Protein AF-Q3LC07-F1 (afdb_monomer_lite)

Structure (mmCIF, N/CA/C/O backbone):
data_AF-Q3LC07-F1
#
_entry.id   AF-Q3LC07-F1
#
loop_
_atom_site.group_PDB
_atom_site.id
_atom_site.type_symbol
_atom_site.label_atom_id
_atom_site.label_alt_id
_atom_site.label_comp_id
_atom_site.label_asym_id
_atom_site.label_entity_id
_atom_site.label_seq_id
_atom_site.pdbx_PDB_ins_code
_atom_site.Cartn_x
_atom_site.Cartn_y
_atom_site.Cartn_z
_atom_site.occupancy
_atom_site.B_iso_or_equiv
_atom_site.auth_seq_id
_atom_site.auth_comp_id
_atom_site.auth_asym_id
_atom_site.auth_atom_id
_atom_site.pdbx_PDB_model_num
ATOM 1 N N . MET A 1 1 ? -11.876 -1.918 14.187 1.00 92.62 1 MET A N 1
ATOM 2 C CA . MET A 1 1 ? -11.135 -1.364 15.359 1.00 92.62 1 MET A CA 1
ATOM 3 C C . MET A 1 1 ? -9.725 -0.839 15.023 1.00 92.62 1 MET A C 1
ATOM 5 O O . MET A 1 1 ? -8.935 -1.548 14.412 1.00 92.62 1 MET A O 1
ATOM 9 N N . GLN A 1 2 ? -9.375 0.381 15.459 1.00 94.44 2 GLN A N 1
ATOM 10 C CA . GLN A 1 2 ? -8.019 0.958 15.338 1.00 94.44 2 GLN A CA 1
ATOM 11 C C . GLN A 1 2 ? -7.043 0.365 16.369 1.00 94.44 2 GLN A C 1
ATOM 13 O O . GLN A 1 2 ? -7.413 0.184 17.529 1.00 94.44 2 GLN A O 1
ATOM 18 N N . ILE A 1 3 ? -5.783 0.133 15.986 1.00 95.19 3 ILE A N 1
ATOM 19 C CA . ILE A 1 3 ? -4.718 -0.323 16.895 1.00 95.19 3 ILE A CA 1
ATOM 20 C C . ILE A 1 3 ? -3.518 0.634 16.913 1.00 95.19 3 ILE A C 1
ATOM 22 O O . ILE A 1 3 ? -3.215 1.301 15.924 1.00 95.19 3 ILE A O 1
ATOM 26 N N . LYS A 1 4 ? -2.805 0.684 18.045 1.00 95.38 4 LYS A N 1
ATOM 27 C CA . LYS A 1 4 ? -1.568 1.466 18.200 1.00 95.38 4 LYS A CA 1
ATOM 28 C C . LYS A 1 4 ? -0.357 0.604 17.853 1.00 95.38 4 LYS A C 1
ATOM 30 O O . LYS A 1 4 ? 0.099 -0.186 18.675 1.00 95.38 4 LYS A O 1
ATOM 35 N N . LEU A 1 5 ? 0.152 0.754 16.636 1.00 95.88 5 LEU A N 1
ATOM 36 C CA . LEU A 1 5 ? 1.348 0.070 16.156 1.00 95.88 5 LEU A CA 1
ATOM 37 C C . LEU A 1 5 ? 2.006 0.921 15.065 1.00 95.88 5 LEU A C 1
ATOM 39 O O . LEU A 1 5 ? 1.323 1.426 14.183 1.00 95.88 5 LEU A O 1
ATOM 43 N N . SER A 1 6 ? 3.324 1.096 15.119 1.00 95.69 6 SER A N 1
ATOM 44 C CA . SER A 1 6 ? 4.045 1.858 14.094 1.00 95.69 6 SER A CA 1
ATOM 45 C C . SER A 1 6 ? 4.300 0.985 12.871 1.00 95.69 6 SER A C 1
ATOM 47 O O . SER A 1 6 ? 4.877 -0.103 12.996 1.00 95.69 6 SER A O 1
ATOM 49 N N . GLN A 1 7 ? 3.889 1.455 11.692 1.00 95.38 7 GLN A N 1
ATOM 50 C CA . GLN A 1 7 ? 4.126 0.743 10.438 1.00 95.38 7 GLN A CA 1
ATOM 51 C C . GLN A 1 7 ? 5.625 0.553 10.171 1.00 95.38 7 GLN A C 1
ATOM 53 O O . GLN A 1 7 ? 6.465 1.291 10.685 1.00 95.38 7 GLN A O 1
ATOM 58 N N . ARG A 1 8 ? 5.966 -0.456 9.358 1.00 91.81 8 ARG A N 1
ATOM 59 C CA . ARG A 1 8 ? 7.347 -0.781 8.933 1.00 91.81 8 ARG A CA 1
ATOM 60 C C . ARG A 1 8 ? 8.292 -1.218 10.061 1.00 91.81 8 ARG A C 1
ATOM 62 O O . ARG A 1 8 ? 9.489 -1.378 9.851 1.00 91.81 8 ARG A O 1
ATOM 69 N N . THR A 1 9 ? 7.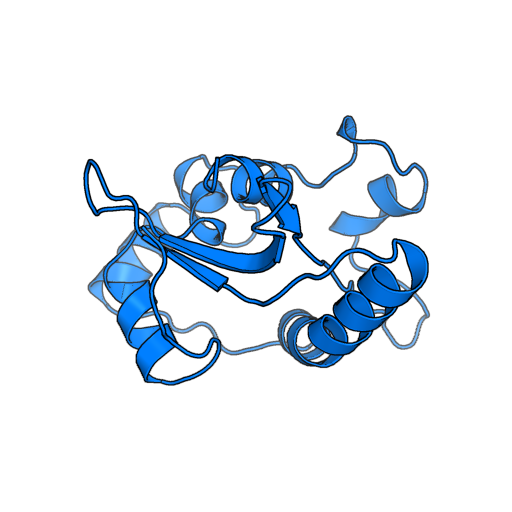764 -1.465 11.257 1.00 95.06 9 THR A N 1
ATOM 70 C CA . THR A 1 9 ? 8.510 -2.078 12.362 1.00 95.06 9 THR A CA 1
ATOM 71 C C . THR A 1 9 ? 8.445 -3.605 12.303 1.00 95.06 9 THR A C 1
ATOM 73 O O . THR A 1 9 ? 7.543 -4.189 11.698 1.00 95.06 9 THR A O 1
ATOM 76 N N . LYS A 1 10 ? 9.361 -4.292 13.000 1.00 94.94 10 LYS A N 1
ATOM 77 C CA . LYS A 1 10 ? 9.321 -5.761 13.142 1.00 94.94 10 LYS A CA 1
ATOM 78 C C . LYS A 1 10 ? 7.980 -6.251 13.706 1.00 94.94 10 LYS A C 1
ATOM 80 O O . LYS A 1 10 ? 7.441 -7.242 13.218 1.00 94.94 10 LYS A O 1
ATOM 85 N N . LEU A 1 11 ? 7.428 -5.537 14.691 1.00 97.00 11 LEU A N 1
ATOM 86 C CA . LEU A 1 11 ? 6.125 -5.845 15.288 1.00 97.00 11 LEU A CA 1
ATOM 87 C C . LEU A 1 11 ? 4.986 -5.685 14.275 1.00 97.00 11 LEU A C 1
ATOM 89 O O . LEU A 1 11 ? 4.098 -6.530 14.222 1.00 97.00 11 LEU A O 1
ATOM 93 N N . TRP A 1 12 ? 5.040 -4.664 13.417 1.00 96.81 12 TRP A N 1
ATOM 94 C CA . TRP A 1 12 ? 4.090 -4.503 12.314 1.00 96.81 12 TRP A CA 1
ATOM 95 C C . TRP A 1 12 ? 4.153 -5.650 11.308 1.00 96.81 12 TRP A C 1
ATOM 97 O O . TRP A 1 12 ? 3.118 -6.210 10.950 1.00 96.81 12 TRP A O 1
ATOM 107 N N . HIS A 1 13 ? 5.349 -6.084 10.912 1.00 94.00 13 HIS A N 1
ATOM 108 C CA . HIS A 1 13 ? 5.483 -7.255 10.044 1.00 94.00 13 HIS A CA 1
ATOM 109 C C . HIS A 1 13 ? 4.935 -8.532 10.698 1.00 94.00 13 HIS A C 1
ATOM 111 O O . HIS A 1 13 ? 4.273 -9.322 10.030 1.00 94.00 13 HIS A O 1
ATOM 117 N N . GLN A 1 14 ? 5.162 -8.734 12.000 1.00 94.81 14 GLN A N 1
ATOM 118 C CA . GLN A 1 14 ? 4.594 -9.864 12.745 1.00 94.81 14 GLN A CA 1
ATOM 119 C C . GLN A 1 14 ? 3.069 -9.781 12.869 1.00 94.81 14 GLN A C 1
ATOM 121 O O . GLN A 1 14 ? 2.400 -10.805 12.746 1.00 94.81 14 GLN A O 1
ATOM 126 N N . HIS A 1 15 ? 2.517 -8.583 13.074 1.00 95.62 15 HIS A N 1
ATOM 127 C CA . HIS A 1 15 ? 1.076 -8.332 13.058 1.00 95.62 15 HIS A CA 1
ATOM 128 C C . HIS A 1 15 ? 0.474 -8.764 11.722 1.00 95.62 15 HIS A C 1
ATOM 130 O O . HIS A 1 15 ? -0.409 -9.614 11.698 1.00 95.62 15 HIS A O 1
ATOM 136 N N . ARG A 1 16 ? 1.028 -8.288 10.602 1.00 95.62 16 ARG A N 1
ATOM 137 C CA . ARG A 1 16 ? 0.540 -8.604 9.249 1.00 95.62 16 ARG A CA 1
ATOM 138 C C . ARG A 1 16 ? 0.519 -10.096 8.914 1.00 95.62 16 ARG A C 1
ATOM 140 O O . ARG A 1 16 ? -0.282 -10.510 8.079 1.00 95.62 16 ARG A O 1
ATOM 147 N N . LYS A 1 17 ? 1.375 -10.916 9.534 1.00 94.38 17 LYS A N 1
ATOM 148 C CA . LYS A 1 17 ? 1.367 -12.377 9.332 1.00 94.38 17 LYS A CA 1
ATOM 149 C C . LYS A 1 17 ? 0.089 -13.042 9.852 1.00 94.38 17 LYS A C 1
ATOM 151 O O . LYS A 1 17 ? -0.279 -14.088 9.339 1.00 94.38 17 LYS A O 1
ATOM 156 N N . LYS A 1 18 ? -0.583 -12.435 10.834 1.00 93.81 18 LYS A N 1
ATOM 157 C CA . LYS A 1 18 ? -1.767 -12.999 11.503 1.00 93.81 18 LYS A CA 1
ATOM 158 C C . LYS A 1 18 ? -3.092 -12.700 10.795 1.00 93.81 18 LYS A C 1
ATOM 160 O O . LYS A 1 18 ? -4.093 -13.304 11.147 1.00 93.81 18 LYS A O 1
ATOM 165 N N . TYR A 1 19 ? -3.099 -11.773 9.836 1.00 95.62 19 TYR A N 1
ATOM 166 C CA . TYR A 1 19 ? -4.317 -11.267 9.194 1.00 95.62 19 TYR A CA 1
ATOM 167 C C . TYR A 1 19 ? -4.224 -11.349 7.675 1.00 95.62 19 TYR A C 1
ATOM 169 O O . TYR A 1 19 ? -3.125 -11.347 7.116 1.00 95.62 19 TYR A O 1
ATOM 177 N N . ILE A 1 20 ? -5.374 -11.338 7.009 1.00 95.75 20 ILE A N 1
ATOM 178 C CA . ILE A 1 20 ? -5.498 -10.992 5.594 1.00 95.75 20 ILE A CA 1
ATOM 179 C C . ILE A 1 20 ? -5.420 -9.469 5.495 1.00 95.75 20 ILE A C 1
ATOM 181 O O . ILE A 1 20 ? -6.265 -8.754 6.032 1.00 95.75 20 ILE A O 1
ATOM 185 N N . ASN A 1 21 ? -4.374 -8.951 4.858 1.00 96.75 21 ASN A N 1
ATOM 186 C CA . ASN A 1 21 ? -4.165 -7.512 4.766 1.00 96.75 21 ASN A CA 1
ATOM 187 C C . ASN A 1 21 ? -4.844 -6.939 3.518 1.00 96.75 21 ASN A C 1
ATOM 189 O O . ASN A 1 21 ? -4.884 -7.604 2.487 1.00 96.75 21 ASN A O 1
ATOM 193 N N . ALA A 1 22 ? -5.274 -5.676 3.565 1.00 96.88 22 ALA A N 1
ATOM 194 C CA . ALA A 1 22 ? -5.904 -4.988 2.429 1.00 96.88 22 ALA A CA 1
ATOM 195 C C . ALA A 1 22 ? -5.114 -5.125 1.110 1.00 96.88 22 ALA A C 1
ATOM 197 O O . ALA A 1 22 ? -5.672 -5.405 0.053 1.00 96.88 22 ALA A O 1
ATOM 198 N N . SER A 1 23 ? -3.784 -5.016 1.176 1.00 94.94 23 SER A N 1
ATOM 199 C CA . SER A 1 23 ? -2.891 -5.161 0.017 1.00 94.94 23 SER A CA 1
ATOM 200 C C . SER A 1 23 ? -2.814 -6.588 -0.552 1.00 94.94 23 SER A C 1
ATOM 202 O O . SER A 1 23 ? -2.144 -6.806 -1.552 1.00 94.94 23 SER A O 1
ATOM 204 N N . GLU A 1 24 ? -3.411 -7.577 0.111 1.00 96.75 24 GLU A N 1
ATOM 205 C CA . GLU A 1 24 ? -3.397 -8.998 -0.268 1.00 96.75 24 GLU A CA 1
ATOM 206 C C . GLU A 1 24 ? -4.716 -9.427 -0.927 1.00 96.75 24 GLU A C 1
ATOM 208 O O . GLU A 1 24 ? -4.775 -10.496 -1.530 1.00 96.75 24 GLU A O 1
ATOM 213 N N . ILE A 1 25 ? -5.750 -8.576 -0.880 1.00 96.69 25 ILE A N 1
ATOM 214 C CA . ILE A 1 25 ? -7.057 -8.839 -1.502 1.00 96.69 25 ILE A CA 1
ATOM 215 C C . ILE A 1 25 ? -6.928 -9.031 -3.011 1.00 96.69 25 ILE A C 1
ATOM 217 O O . ILE A 1 25 ? -7.596 -9.889 -3.584 1.00 96.69 25 ILE A O 1
ATOM 221 N N . ALA A 1 26 ? -6.029 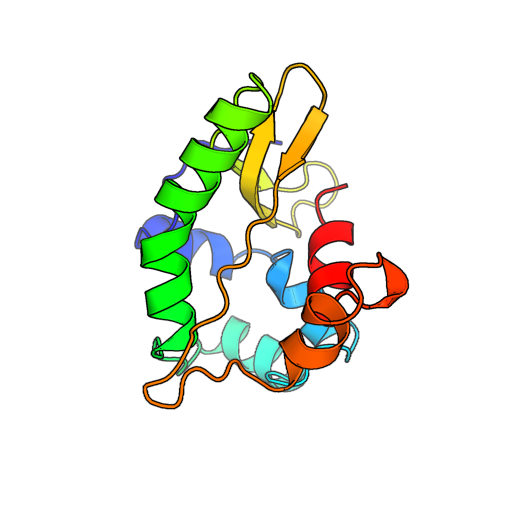-8.292 -3.661 1.00 97.00 26 ALA A N 1
ATOM 222 C CA . ALA A 1 26 ? -5.758 -8.485 -5.078 1.00 97.00 26 ALA A CA 1
ATOM 223 C C . ALA A 1 26 ? -5.223 -9.895 -5.385 1.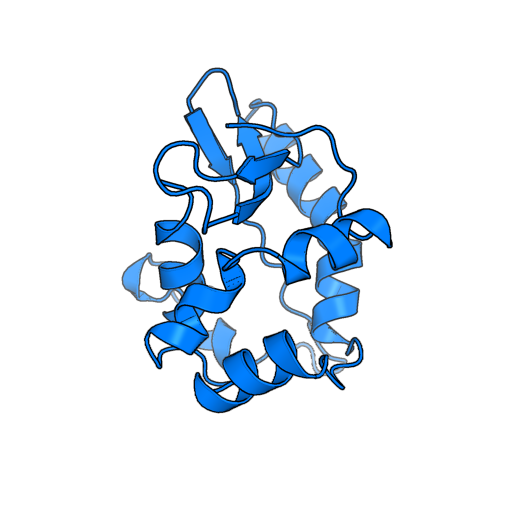00 97.00 26 ALA A C 1
ATOM 225 O O . ALA A 1 26 ? -5.632 -10.484 -6.381 1.00 97.00 26 ALA A O 1
ATOM 226 N N . SER A 1 27 ? -4.362 -10.464 -4.529 1.00 97.50 27 SER A N 1
ATOM 227 C CA . SER A 1 27 ? -3.858 -11.830 -4.721 1.00 97.50 27 SER A CA 1
ATOM 228 C C . SER A 1 27 ? -4.980 -12.858 -4.503 1.00 97.50 27 SER A C 1
ATOM 230 O O . SER A 1 27 ? -5.093 -13.804 -5.273 1.00 97.50 27 SER A O 1
ATOM 232 N N . ILE A 1 28 ? -5.857 -12.643 -3.510 1.00 96.50 28 ILE A N 1
ATOM 233 C CA . ILE A 1 28 ? -7.023 -13.510 -3.224 1.00 96.50 28 ILE A CA 1
ATOM 234 C C . ILE A 1 28 ? -8.043 -13.496 -4.371 1.00 96.50 28 ILE A C 1
ATOM 236 O O . ILE A 1 28 ? -8.645 -14.516 -4.684 1.00 96.50 28 ILE A O 1
ATOM 240 N N . THR A 1 29 ? -8.237 -12.342 -5.007 1.00 95.94 29 THR A N 1
ATOM 241 C CA . THR A 1 29 ? -9.212 -12.156 -6.097 1.00 95.94 29 THR A CA 1
ATOM 242 C C . THR A 1 29 ? -8.629 -12.412 -7.489 1.00 95.94 29 THR A C 1
ATOM 244 O O . THR A 1 29 ? -9.326 -12.225 -8.484 1.00 95.94 29 THR A O 1
ATOM 247 N N . GLY A 1 30 ? -7.358 -12.819 -7.586 1.00 96.75 30 GLY A N 1
ATOM 248 C CA . GLY A 1 30 ? -6.679 -13.065 -8.863 1.00 96.75 30 GLY A CA 1
ATOM 249 C C . GLY A 1 30 ? -6.392 -11.803 -9.692 1.00 96.75 30 GLY A C 1
ATOM 250 O O . GLY A 1 30 ? -6.116 -11.901 -10.884 1.00 96.75 30 GLY A O 1
ATOM 251 N N . LEU A 1 31 ? -6.470 -10.614 -9.088 1.00 96.31 31 LEU A N 1
ATOM 252 C CA . LEU A 1 31 ? -6.210 -9.324 -9.740 1.00 96.31 31 LEU A CA 1
ATOM 253 C C . LEU A 1 31 ? -4.744 -8.876 -9.642 1.00 96.31 31 LEU A C 1
ATOM 255 O O . LEU A 1 31 ? -4.350 -7.939 -10.337 1.00 96.31 31 LEU A O 1
ATOM 259 N N . ASP A 1 32 ? -3.960 -9.488 -8.755 1.00 96.25 32 ASP A N 1
ATOM 260 C CA . ASP A 1 32 ? -2.554 -9.157 -8.521 1.00 96.25 32 ASP A CA 1
ATOM 261 C C . ASP A 1 32 ? -1.650 -9.746 -9.622 1.00 96.25 32 ASP A C 1
ATOM 263 O O . ASP A 1 32 ? -1.543 -10.968 -9.732 1.00 96.25 32 ASP A O 1
ATOM 267 N N . PRO A 1 33 ? -0.963 -8.909 -10.425 1.00 94.19 33 PRO A N 1
ATOM 268 C CA . PRO A 1 33 ? -0.080 -9.394 -11.483 1.00 94.19 33 PRO A CA 1
ATOM 269 C C . PRO A 1 33 ? 1.287 -9.869 -10.962 1.00 94.19 33 PRO A C 1
ATOM 271 O O . PRO A 1 33 ? 2.088 -10.374 -11.747 1.00 94.19 33 PRO A O 1
ATOM 274 N N . PHE A 1 34 ? 1.591 -9.673 -9.676 1.00 92.44 34 PHE A N 1
ATOM 275 C CA . PHE A 1 34 ? 2.904 -9.950 -9.087 1.00 92.44 34 PHE A CA 1
ATOM 276 C C . PHE A 1 34 ? 2.906 -11.169 -8.166 1.00 92.44 34 PHE A C 1
ATOM 278 O O . PHE A 1 34 ? 3.957 -11.784 -7.977 1.00 92.44 34 PHE A O 1
ATOM 285 N N . ARG A 1 35 ? 1.761 -11.515 -7.568 1.00 94.94 35 ARG A N 1
ATOM 286 C CA . ARG A 1 35 ? 1.656 -12.630 -6.623 1.00 94.94 35 ARG A CA 1
ATOM 287 C C . ARG A 1 35 ? 0.307 -13.335 -6.726 1.00 94.94 35 ARG A C 1
ATOM 289 O O . ARG A 1 35 ? -0.736 -12.719 -6.523 1.00 94.94 35 ARG A O 1
ATOM 296 N N . SER A 1 36 ? 0.342 -14.645 -6.965 1.00 97.00 36 SER A N 1
ATOM 297 C CA . SER A 1 36 ? -0.862 -15.481 -6.996 1.00 97.00 36 SER A CA 1
ATOM 298 C C . SER A 1 36 ? -1.424 -15.754 -5.594 1.00 97.00 36 SER A C 1
ATOM 300 O O . SER A 1 36 ? -0.761 -15.520 -4.576 1.00 97.00 36 SER A O 1
ATOM 302 N N . MET A 1 37 ? -2.647 -16.288 -5.533 1.00 97.38 37 MET A N 1
ATOM 303 C CA . MET A 1 37 ? -3.261 -16.725 -4.278 1.00 97.38 37 MET A CA 1
ATOM 304 C C . MET A 1 37 ? -2.456 -17.855 -3.622 1.00 97.38 37 MET A C 1
ATOM 306 O O . MET A 1 37 ? -2.243 -17.835 -2.411 1.00 97.38 37 MET A O 1
ATOM 310 N N . GLU A 1 38 ? -1.957 -18.809 -4.407 1.00 97.50 38 GLU A N 1
ATOM 311 C CA . GLU A 1 38 ? -1.156 -19.939 -3.925 1.00 97.50 38 GLU A CA 1
ATOM 312 C C . GLU A 1 38 ? 0.151 -19.445 -3.301 1.00 97.50 38 GLU A C 1
ATOM 314 O O . GLU A 1 38 ? 0.516 -19.880 -2.207 1.00 97.50 38 GLU A O 1
ATOM 319 N N . GLN A 1 39 ? 0.817 -18.476 -3.942 1.00 96.88 39 GLN A N 1
ATOM 320 C CA . GLN A 1 39 ? 2.019 -17.858 -3.387 1.00 96.88 39 GLN A CA 1
ATOM 321 C C . GLN A 1 39 ? 1.709 -17.071 -2.108 1.00 96.88 39 GLN A C 1
ATOM 323 O O . GLN A 1 39 ? 2.485 -17.128 -1.158 1.00 96.88 39 GLN A O 1
ATOM 328 N N . LEU A 1 40 ? 0.572 -16.367 -2.035 1.00 96.62 40 LEU A N 1
ATOM 329 C CA . LEU A 1 40 ? 0.137 -15.716 -0.795 1.00 96.62 40 LEU A CA 1
ATOM 330 C C . LEU A 1 40 ? -0.070 -16.739 0.337 1.00 96.62 40 LEU A C 1
ATOM 332 O O . LEU A 1 40 ? 0.396 -16.505 1.451 1.00 96.62 40 LEU A O 1
ATOM 336 N N . VAL A 1 41 ? -0.745 -17.861 0.074 1.00 96.38 41 VAL A N 1
ATOM 337 C CA . VAL A 1 41 ? -0.957 -18.926 1.071 1.00 96.38 41 VAL A CA 1
ATOM 338 C C . VAL A 1 41 ? 0.381 -19.507 1.527 1.00 96.38 41 VAL A C 1
ATOM 340 O O . VAL A 1 41 ? 0.619 -19.623 2.731 1.00 96.38 41 VAL A O 1
ATOM 343 N N . HIS A 1 42 ? 1.280 -19.799 0.587 1.00 96.38 42 HIS A N 1
ATOM 344 C CA . HIS A 1 42 ? 2.633 -20.251 0.895 1.00 96.38 42 HIS A CA 1
ATOM 345 C C . HIS A 1 42 ? 3.369 -19.245 1.798 1.00 96.38 42 HIS A C 1
ATOM 347 O O . HIS A 1 42 ? 3.873 -19.616 2.858 1.00 96.38 42 HIS A O 1
ATOM 353 N N . ASP A 1 43 ? 3.367 -17.959 1.438 1.00 95.25 43 ASP A N 1
ATOM 354 C CA . ASP A 1 43 ? 4.015 -16.889 2.205 1.00 95.25 43 ASP A CA 1
ATOM 355 C C . ASP A 1 43 ? 3.457 -16.756 3.633 1.00 95.25 43 ASP A C 1
ATOM 357 O O . ASP A 1 43 ? 4.197 -16.412 4.562 1.00 95.25 43 ASP A O 1
ATOM 361 N N . LYS A 1 44 ? 2.158 -17.015 3.831 1.00 94.31 44 LYS A N 1
ATOM 362 C CA . LYS A 1 44 ? 1.513 -16.981 5.155 1.00 94.31 44 LYS A CA 1
ATOM 363 C C . LYS A 1 44 ? 1.932 -18.152 6.036 1.00 94.31 44 LYS A C 1
ATOM 365 O O . LYS A 1 44 ? 2.134 -17.949 7.232 1.00 94.31 44 LYS A O 1
ATOM 370 N N . LEU A 1 45 ? 2.063 -19.343 5.458 1.00 94.19 45 LEU A N 1
ATOM 371 C CA . LEU A 1 45 ? 2.392 -20.568 6.188 1.00 94.19 45 LEU A CA 1
ATOM 372 C C . LEU A 1 45 ? 3.890 -20.693 6.474 1.00 94.19 45 LEU A C 1
ATOM 374 O O . LEU A 1 45 ? 4.281 -21.053 7.583 1.00 94.19 45 LEU A O 1
ATOM 378 N N . PHE A 1 46 ? 4.726 -20.367 5.491 1.00 95.00 46 PHE A N 1
ATOM 379 C CA . PHE A 1 46 ? 6.162 -20.662 5.523 1.00 95.00 46 PHE A CA 1
ATOM 380 C C . PHE A 1 46 ? 7.040 -19.409 5.568 1.00 95.00 46 PHE A C 1
ATOM 382 O O . PHE A 1 46 ? 8.244 -19.493 5.802 1.00 95.00 46 PHE A O 1
ATOM 389 N N . GLY A 1 47 ? 6.436 -18.231 5.418 1.00 91.56 47 GLY A N 1
ATOM 390 C CA . GLY A 1 47 ? 7.151 -16.973 5.277 1.00 91.56 47 GLY A CA 1
ATOM 391 C C . GLY A 1 47 ? 7.426 -16.631 3.815 1.00 91.56 47 GLY A C 1
ATOM 392 O O . GLY A 1 47 ? 7.516 -17.493 2.948 1.00 91.56 47 GLY A O 1
ATOM 393 N N . THR A 1 48 ? 7.551 -15.332 3.554 1.00 89.62 48 THR A N 1
ATOM 394 C CA . THR A 1 48 ? 7.863 -14.804 2.225 1.00 89.62 48 THR A CA 1
ATOM 395 C C . THR A 1 48 ? 9.372 -14.717 2.015 1.00 89.62 48 THR A C 1
ATOM 397 O O . THR A 1 48 ? 10.115 -14.378 2.940 1.00 89.62 48 THR A O 1
ATOM 400 N N . THR A 1 49 ? 9.816 -14.972 0.787 1.00 86.62 49 THR A N 1
ATOM 401 C CA . THR A 1 49 ? 11.187 -14.700 0.327 1.00 86.62 49 THR A CA 1
ATOM 402 C C . THR A 1 49 ? 11.330 -13.299 -0.270 1.00 86.62 49 THR A C 1
ATOM 404 O O . THR A 1 49 ? 12.424 -12.921 -0.688 1.00 86.62 49 THR A O 1
ATOM 407 N N . PHE A 1 50 ? 10.242 -12.516 -0.310 1.00 86.31 50 PHE A N 1
ATOM 408 C CA . PHE A 1 50 ? 10.247 -11.174 -0.875 1.00 86.31 50 PHE A CA 1
ATOM 409 C C . PHE A 1 50 ? 11.274 -10.273 -0.182 1.00 86.31 50 PHE A C 1
ATOM 411 O O . PHE A 1 50 ? 11.239 -10.059 1.033 1.00 86.31 50 PHE A O 1
ATOM 418 N N . THR A 1 51 ? 12.141 -9.676 -0.994 1.00 86.00 51 THR A N 1
ATOM 419 C CA . THR A 1 51 ? 13.062 -8.615 -0.601 1.00 86.00 51 THR A CA 1
ATOM 420 C C . THR A 1 51 ? 12.631 -7.303 -1.246 1.00 86.00 51 THR A C 1
ATOM 422 O O . THR A 1 51 ? 12.100 -7.268 -2.357 1.00 86.00 51 THR A O 1
ATOM 425 N N . ALA A 1 52 ? 12.825 -6.199 -0.524 1.00 88.69 52 ALA A N 1
ATOM 426 C CA . ALA A 1 52 ? 12.459 -4.884 -1.028 1.00 88.69 52 ALA A CA 1
ATOM 427 C C . ALA A 1 52 ? 13.235 -4.562 -2.317 1.00 88.69 52 ALA A C 1
ATOM 429 O O . ALA A 1 52 ? 14.438 -4.795 -2.410 1.00 88.69 52 ALA A O 1
ATOM 430 N N . ASN A 1 53 ? 12.540 -3.988 -3.296 1.00 92.00 53 ASN A N 1
ATOM 431 C CA . ASN A 1 53 ? 13.111 -3.523 -4.559 1.00 92.00 53 ASN A CA 1
ATOM 432 C C . ASN A 1 53 ? 13.028 -1.991 -4.672 1.00 92.00 53 ASN A C 1
ATOM 434 O O . ASN A 1 53 ? 12.393 -1.330 -3.845 1.00 92.00 53 ASN A O 1
ATOM 438 N N . GLN A 1 54 ? 13.619 -1.430 -5.730 1.00 94.50 54 GLN A N 1
ATOM 439 C CA . GLN A 1 54 ? 13.634 0.017 -5.982 1.00 94.50 54 GLN A CA 1
ATOM 440 C C . GLN A 1 54 ? 12.244 0.674 -5.930 1.00 94.50 54 GLN A C 1
ATOM 442 O O . GLN A 1 54 ? 12.108 1.749 -5.352 1.00 94.50 54 GLN A O 1
ATOM 447 N N . TYR A 1 55 ? 11.197 0.012 -6.439 1.00 94.00 55 TYR A N 1
ATOM 448 C CA . TYR A 1 55 ? 9.828 0.537 -6.444 1.00 94.00 55 TYR A CA 1
ATOM 449 C C . TYR A 1 55 ? 9.262 0.639 -5.024 1.00 94.00 55 TYR A C 1
ATOM 451 O O . TYR A 1 55 ? 8.748 1.683 -4.624 1.00 94.00 55 TYR A O 1
ATOM 459 N N . THR A 1 56 ? 9.397 -0.432 -4.236 1.00 93.25 56 THR A N 1
ATOM 460 C CA . THR A 1 56 ? 8.905 -0.466 -2.849 1.00 93.25 56 THR A CA 1
ATOM 461 C C . THR A 1 56 ? 9.689 0.461 -1.924 1.00 93.25 56 THR A C 1
ATOM 463 O O . THR A 1 56 ? 9.083 1.163 -1.117 1.00 93.25 56 THR A O 1
ATOM 466 N N . LEU A 1 57 ? 11.016 0.528 -2.074 1.00 95.69 57 LEU A N 1
ATOM 467 C CA . LEU A 1 57 ? 11.877 1.420 -1.294 1.00 95.69 57 LEU A CA 1
ATOM 468 C C . LEU A 1 57 ? 11.598 2.890 -1.623 1.00 95.69 57 LEU A C 1
ATOM 470 O O . LEU A 1 57 ? 11.502 3.719 -0.716 1.00 95.69 57 LEU A O 1
ATOM 474 N N . HIS A 1 58 ? 11.416 3.215 -2.907 1.00 96.75 58 HIS A N 1
ATOM 475 C CA . HIS A 1 58 ? 11.033 4.557 -3.333 1.00 96.75 58 HIS A CA 1
ATOM 476 C C . HIS A 1 58 ? 9.676 4.959 -2.745 1.00 96.75 58 HIS A C 1
ATOM 478 O O . HIS A 1 58 ? 9.574 6.017 -2.125 1.00 96.75 58 HIS A O 1
ATOM 484 N N . GLY A 1 59 ? 8.663 4.093 -2.857 1.00 96.44 59 GLY A N 1
ATOM 485 C CA . GLY A 1 59 ? 7.348 4.324 -2.258 1.00 96.44 59 GLY A CA 1
ATOM 486 C C . GLY A 1 59 ? 7.441 4.615 -0.761 1.00 96.44 59 GLY A C 1
ATOM 487 O O . GLY A 1 59 ? 6.961 5.650 -0.300 1.00 96.44 59 GLY A O 1
ATOM 488 N N . GLN A 1 60 ? 8.164 3.770 -0.020 1.00 95.19 60 GLN A N 1
ATOM 489 C CA . GLN A 1 60 ? 8.364 3.948 1.417 1.00 95.19 60 GLN A CA 1
ATOM 490 C C . GLN A 1 60 ? 9.006 5.297 1.760 1.00 95.19 60 GLN A C 1
ATOM 492 O O . GLN A 1 60 ? 8.561 5.976 2.691 1.00 95.19 60 GLN A O 1
ATOM 497 N N . LYS A 1 61 ? 10.040 5.698 1.016 1.00 96.81 61 LYS A N 1
ATOM 498 C CA . LYS A 1 61 ? 10.741 6.970 1.224 1.00 96.81 61 LYS A CA 1
ATOM 499 C C . LYS A 1 61 ? 9.847 8.180 0.934 1.00 96.81 61 LYS A C 1
ATOM 501 O O . LYS A 1 61 ? 9.915 9.168 1.661 1.00 96.81 61 LYS A O 1
ATOM 506 N N . MET A 1 62 ? 9.032 8.114 -0.117 1.00 98.12 62 MET A N 1
ATOM 507 C CA . MET A 1 62 ? 8.285 9.270 -0.624 1.00 98.12 62 MET A CA 1
ATOM 508 C C . MET A 1 62 ? 6.905 9.452 0.017 1.00 98.12 62 MET A C 1
ATOM 510 O O . MET A 1 62 ? 6.404 10.573 0.059 1.00 98.12 62 MET A O 1
ATOM 514 N N . GLU A 1 63 ? 6.292 8.388 0.537 1.00 98.00 63 GLU A N 1
ATOM 515 C CA . GLU A 1 63 ? 4.942 8.418 1.120 1.00 98.00 63 GLU A CA 1
ATOM 516 C C . GLU A 1 63 ? 4.757 9.499 2.211 1.00 98.00 63 GLU A C 1
ATOM 518 O O . GLU A 1 63 ? 3.790 10.256 2.105 1.00 98.00 63 GLU A O 1
ATOM 523 N N . PRO A 1 64 ? 5.669 9.699 3.194 1.00 97.12 64 PRO A N 1
ATOM 524 C CA . PRO A 1 64 ? 5.507 10.772 4.181 1.00 97.12 64 PRO A CA 1
ATOM 525 C C . PRO A 1 64 ? 5.516 12.179 3.562 1.00 97.12 64 PRO A C 1
ATOM 527 O O . PRO A 1 64 ? 4.778 13.059 4.005 1.00 97.12 64 PRO A O 1
ATOM 530 N N . ILE A 1 65 ? 6.319 12.388 2.513 1.00 98.25 65 ILE A N 1
ATOM 531 C CA . ILE A 1 65 ? 6.418 13.670 1.798 1.00 98.25 65 ILE A CA 1
ATOM 532 C C . ILE A 1 65 ? 5.119 13.930 1.027 1.00 98.25 65 ILE A C 1
ATOM 534 O O . ILE A 1 65 ? 4.539 15.013 1.128 1.00 98.25 65 ILE A O 1
ATOM 538 N N . ALA A 1 66 ? 4.626 12.923 0.302 1.00 98.38 66 ALA A N 1
ATOM 539 C CA . ALA A 1 66 ? 3.368 12.998 -0.434 1.00 98.38 66 ALA A CA 1
ATOM 540 C C . ALA A 1 66 ? 2.168 13.232 0.502 1.00 98.38 66 ALA A C 1
ATOM 542 O O . ALA A 1 66 ? 1.320 14.081 0.214 1.00 98.38 66 ALA A O 1
ATOM 543 N N . ARG A 1 67 ? 2.135 12.565 1.664 1.00 98.25 67 ARG A N 1
ATOM 544 C CA . ARG A 1 67 ? 1.124 12.790 2.709 1.00 98.25 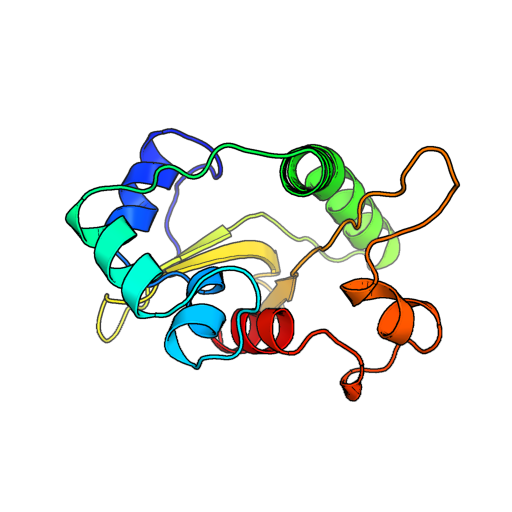67 ARG A CA 1
ATOM 545 C C . ARG A 1 67 ? 1.137 14.238 3.184 1.00 98.25 67 ARG A C 1
ATOM 547 O O . ARG A 1 67 ? 0.091 14.883 3.208 1.00 98.25 67 ARG A O 1
ATOM 554 N N . GLN A 1 68 ? 2.313 14.772 3.518 1.00 98.25 68 GLN A N 1
ATOM 555 C CA . GLN A 1 68 ? 2.438 16.148 3.998 1.00 98.25 68 GLN A CA 1
ATOM 556 C C . GLN A 1 68 ? 2.030 17.173 2.931 1.00 98.25 68 GLN A C 1
ATOM 558 O O . GLN A 1 68 ? 1.380 18.177 3.244 1.00 98.25 68 GLN A O 1
ATOM 563 N N . PHE A 1 69 ? 2.356 16.912 1.664 1.00 98.25 69 PHE A N 1
ATOM 564 C CA . PHE A 1 69 ? 1.899 17.727 0.542 1.00 98.25 69 PHE A CA 1
ATOM 565 C C . PHE A 1 69 ? 0.367 17.718 0.433 1.00 98.25 69 PHE A C 1
ATOM 567 O O . PHE A 1 69 ? -0.251 18.785 0.378 1.00 98.25 69 PHE A O 1
ATOM 574 N N . PHE A 1 70 ? -0.254 16.536 0.479 1.00 98.19 70 PHE A N 1
ATOM 575 C CA . PHE A 1 70 ? -1.709 16.386 0.411 1.00 98.19 70 PHE A CA 1
ATOM 576 C C . PHE A 1 70 ? -2.421 17.087 1.578 1.00 98.19 70 PHE A C 1
ATOM 578 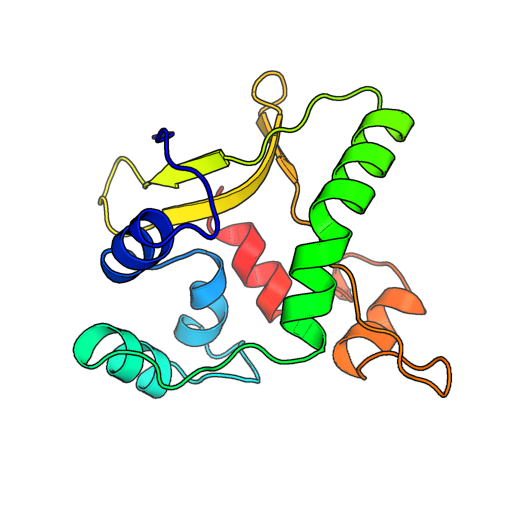O O . PHE A 1 70 ? -3.373 17.836 1.352 1.00 98.19 70 PHE A O 1
ATOM 585 N N . ILE A 1 71 ? -1.914 16.938 2.807 1.00 98.25 71 ILE A N 1
ATOM 586 C CA . ILE A 1 71 ? -2.391 17.656 4.005 1.00 98.25 71 ILE A CA 1
ATOM 587 C C . ILE A 1 71 ? -2.318 19.173 3.791 1.00 98.25 71 ILE A C 1
ATOM 589 O O . ILE A 1 71 ? -3.288 19.896 4.010 1.00 98.25 71 ILE A O 1
ATOM 593 N N . THR A 1 72 ? -1.180 19.672 3.303 1.00 98.12 72 THR A N 1
ATOM 594 C CA . THR A 1 72 ? -0.966 21.110 3.074 1.00 98.12 72 THR A CA 1
ATOM 595 C C . THR A 1 72 ? -1.936 21.682 2.043 1.00 98.12 72 THR A C 1
ATOM 597 O O . THR A 1 72 ? -2.404 22.815 2.210 1.00 98.12 72 THR A O 1
ATOM 600 N N . LYS A 1 73 ? -2.231 20.917 0.987 1.00 98.06 73 LYS A N 1
ATOM 601 C CA . LYS A 1 73 ? -3.137 21.315 -0.097 1.00 98.06 73 LYS A CA 1
ATOM 602 C C . LYS A 1 73 ? -4.605 21.268 0.315 1.00 98.06 73 LYS A C 1
ATOM 604 O O . LYS A 1 73 ? -5.333 22.207 0.021 1.00 98.06 73 LYS A O 1
ATOM 609 N N . THR A 1 74 ? -5.021 20.210 1.002 1.00 97.31 74 THR A N 1
ATOM 610 C CA . THR A 1 74 ? -6.430 19.984 1.370 1.00 97.31 74 THR A CA 1
ATOM 611 C C . THR A 1 74 ? -6.835 20.649 2.681 1.00 97.31 74 THR A C 1
ATOM 613 O O . THR A 1 74 ? -8.024 20.797 2.941 1.00 97.31 74 THR A O 1
ATOM 616 N N . LYS A 1 75 ? -5.862 21.039 3.518 1.00 97.69 75 LYS A N 1
ATOM 617 C CA . LYS A 1 75 ? -6.077 21.514 4.898 1.00 97.69 75 LYS A CA 1
ATOM 618 C C . LYS A 1 75 ? -6.784 20.488 5.796 1.00 97.69 75 LYS A C 1
ATOM 620 O O . LYS A 1 75 ? -7.318 20.846 6.842 1.00 97.69 75 LYS A O 1
ATOM 625 N N . LEU A 1 76 ? -6.755 19.212 5.412 1.00 97.69 76 LEU A N 1
ATOM 626 C CA . LEU A 1 76 ? -7.247 18.089 6.205 1.00 97.69 76 LEU A CA 1
ATOM 627 C C . LEU A 1 76 ? -6.084 17.384 6.907 1.00 97.69 76 LEU A C 1
ATOM 629 O O . LEU A 1 76 ? -4.976 17.330 6.380 1.00 97.69 76 LEU A O 1
ATOM 633 N N . SER A 1 77 ? -6.336 16.811 8.084 1.00 97.00 77 SER A N 1
ATOM 634 C CA . SER A 1 77 ? -5.356 16.007 8.819 1.00 97.00 77 SER A CA 1
ATOM 635 C C . SER A 1 77 ? -5.429 14.532 8.422 1.00 97.00 77 SER A C 1
ATOM 637 O O . SER A 1 77 ? -6.513 13.963 8.325 1.00 97.00 77 SER A O 1
ATOM 639 N N . PHE A 1 78 ? -4.275 13.899 8.229 1.00 97.88 78 PHE A N 1
ATOM 640 C CA . PHE A 1 78 ? -4.174 12.466 7.958 1.00 97.88 78 PHE A CA 1
ATOM 641 C C . PHE A 1 78 ? -3.012 11.877 8.751 1.00 97.88 78 PHE A C 1
ATOM 643 O O . PHE A 1 78 ? -1.898 12.398 8.690 1.00 97.88 78 PHE A O 1
ATOM 650 N N . LEU A 1 79 ? -3.271 10.790 9.476 1.00 95.31 79 LEU A N 1
ATOM 651 C CA . LEU A 1 79 ? -2.258 10.020 10.202 1.00 95.31 79 LEU A CA 1
ATOM 652 C C . LEU A 1 79 ? -2.249 8.581 9.699 1.00 95.31 79 LEU A C 1
ATOM 654 O O . LEU A 1 79 ? -3.318 8.008 9.468 1.00 95.31 79 LEU A O 1
ATOM 658 N N . ASP A 1 80 ? -1.064 7.996 9.540 1.00 96.06 80 ASP A N 1
ATOM 659 C CA . ASP A 1 80 ? -0.956 6.577 9.223 1.00 96.06 80 ASP A CA 1
ATOM 660 C C . ASP A 1 80 ? -1.586 5.766 10.359 1.00 96.06 80 ASP A C 1
ATOM 662 O O . ASP A 1 80 ? -1.374 6.029 11.542 1.00 96.06 80 ASP A O 1
ATOM 666 N N . THR A 1 81 ? -2.456 4.830 9.998 1.00 96.50 81 THR A N 1
ATOM 667 C CA . THR A 1 81 ? -3.318 4.160 10.975 1.00 96.50 81 THR A CA 1
ATOM 668 C C . THR A 1 81 ? -3.496 2.707 10.590 1.00 96.50 81 THR A C 1
ATOM 670 O O . THR A 1 81 ? -3.646 2.384 9.414 1.00 96.50 81 THR A O 1
ATOM 673 N N . ILE A 1 82 ? -3.497 1.817 11.581 1.00 97.25 82 ILE A N 1
ATOM 674 C CA . ILE A 1 82 ? -3.769 0.400 11.360 1.00 97.25 82 ILE A CA 1
ATOM 675 C C . ILE A 1 82 ? -5.125 0.058 11.958 1.00 97.25 82 ILE A C 1
ATOM 677 O O . ILE A 1 82 ? -5.394 0.344 13.127 1.00 97.25 82 ILE A O 1
ATOM 681 N N . PHE A 1 83 ? -5.949 -0.595 11.151 1.00 96.19 83 PHE A N 1
ATOM 682 C CA . PHE A 1 83 ? -7.222 -1.165 11.552 1.00 96.19 83 PHE A CA 1
ATOM 683 C C . PHE A 1 83 ? -7.162 -2.689 11.504 1.00 96.19 83 PHE A C 1
ATOM 685 O O . PHE A 1 83 ? -6.482 -3.288 10.666 1.00 96.19 83 PHE A O 1
ATOM 692 N N . VAL A 1 84 ? -7.886 -3.307 12.425 1.00 95.94 84 VAL A N 1
ATOM 693 C CA . VAL A 1 84 ? -8.258 -4.719 12.411 1.00 95.94 84 VAL A CA 1
ATOM 694 C C . VAL A 1 84 ? -9.775 -4.766 12.382 1.00 95.94 84 VAL A C 1
ATOM 696 O O . VAL A 1 84 ? -10.423 -3.990 13.091 1.00 95.94 84 VAL A O 1
ATOM 699 N N . ASP A 1 85 ? -10.325 -5.646 11.561 1.00 93.44 85 ASP A N 1
ATOM 700 C CA . ASP A 1 85 ? -11.755 -5.921 11.549 1.00 93.44 85 ASP A CA 1
ATOM 701 C C . ASP A 1 85 ? -12.230 -6.359 12.948 1.00 93.44 85 ASP A C 1
ATOM 703 O O . ASP A 1 85 ? -11.595 -7.181 13.611 1.00 93.44 85 ASP A O 1
ATOM 707 N N . ASP A 1 86 ? -13.318 -5.766 13.432 1.00 90.25 86 ASP A N 1
ATOM 708 C CA . ASP A 1 86 ? -13.872 -6.052 14.757 1.00 90.25 86 ASP A CA 1
ATOM 709 C C . ASP A 1 86 ? -14.944 -7.142 14.752 1.00 90.25 86 ASP A C 1
ATOM 711 O O . ASP A 1 86 ? -15.275 -7.640 15.832 1.00 90.25 86 ASP A O 1
ATOM 715 N N . GLN A 1 87 ? -15.420 -7.566 13.578 1.00 90.50 87 GLN A N 1
ATOM 716 C CA . GLN A 1 87 ? -16.468 -8.577 13.462 1.00 90.50 87 GLN A CA 1
ATOM 717 C C . GLN A 1 87 ? -15.896 -9.994 13.407 1.00 90.50 87 GLN A C 1
ATOM 719 O O . GLN A 1 87 ? -16.110 -10.785 14.326 1.00 90.50 87 GLN A O 1
ATOM 724 N N . VAL A 1 88 ? -15.140 -10.322 12.356 1.00 91.31 88 VAL A N 1
ATOM 725 C CA . VAL A 1 88 ? -14.564 -11.661 12.152 1.00 91.31 88 VAL A CA 1
ATOM 726 C C . VAL A 1 88 ? -13.095 -11.743 12.563 1.00 91.31 88 VAL A C 1
ATOM 728 O O . VAL A 1 88 ? -12.575 -12.841 12.746 1.00 91.31 88 VAL A O 1
ATOM 731 N N . LYS A 1 89 ? -12.424 -10.601 12.768 1.00 91.12 89 LYS A N 1
ATOM 732 C CA . LYS A 1 89 ? -11.031 -10.492 13.249 1.00 91.12 89 LYS A CA 1
ATOM 733 C C . LYS A 1 89 ? -10.014 -11.199 12.349 1.00 91.12 89 LYS A C 1
ATOM 735 O O . LYS A 1 89 ? -8.955 -11.619 12.812 1.00 91.12 89 LYS A O 1
ATOM 740 N N . LEU A 1 90 ? -10.323 -11.299 11.055 1.00 93.62 90 LEU A N 1
ATOM 741 C CA . LEU A 1 90 ? -9.450 -11.902 10.041 1.00 93.62 90 LEU A CA 1
ATOM 742 C C . LEU A 1 90 ? -8.742 -10.863 9.172 1.00 93.62 90 LEU A C 1
ATOM 744 O O . LEU A 1 90 ? -7.666 -11.146 8.645 1.00 93.62 90 LEU A O 1
ATOM 748 N N . PHE A 1 91 ? -9.306 -9.662 9.045 1.00 95.56 91 PHE A N 1
ATOM 749 C CA . PHE A 1 91 ? -8.806 -8.634 8.137 1.00 95.56 91 PHE A CA 1
ATOM 750 C C . PHE A 1 91 ? -8.047 -7.529 8.868 1.00 95.56 91 PHE A C 1
ATOM 752 O O . PHE A 1 91 ? -8.371 -7.163 10.000 1.00 95.56 91 PHE A O 1
ATOM 759 N N . SER A 1 92 ? -7.035 -6.969 8.206 1.00 96.81 92 SER A N 1
ATOM 760 C CA . SER A 1 92 ? -6.327 -5.783 8.683 1.00 96.81 92 SER A CA 1
ATOM 761 C C . SER A 1 92 ? -5.978 -4.835 7.537 1.00 96.81 92 SER A C 1
ATOM 763 O O . SER A 1 92 ? -5.597 -5.249 6.445 1.00 96.81 92 SER A O 1
ATOM 765 N N . ALA A 1 93 ? -6.056 -3.535 7.789 1.00 96.88 93 ALA A N 1
ATOM 766 C CA . ALA A 1 93 ? -5.630 -2.508 6.851 1.00 96.88 93 ALA A CA 1
ATOM 767 C C . ALA A 1 93 ? -4.577 -1.626 7.517 1.00 96.88 93 ALA A C 1
ATOM 769 O O . ALA A 1 93 ? -4.782 -1.131 8.620 1.00 96.88 93 ALA A O 1
ATOM 770 N N . SER A 1 94 ? -3.434 -1.448 6.858 1.00 97.06 94 SER A N 1
ATOM 771 C CA . SER A 1 94 ? -2.442 -0.434 7.227 1.00 97.06 94 SER A CA 1
ATOM 772 C C . SER A 1 94 ? -2.610 0.713 6.244 1.00 97.06 94 SER A C 1
ATOM 774 O O . SER A 1 94 ? -2.269 0.549 5.078 1.00 97.06 94 SER A O 1
ATOM 776 N N . LEU A 1 95 ? -3.231 1.799 6.692 1.00 96.88 95 LEU A N 1
ATOM 777 C CA . LEU A 1 95 ? -3.608 2.931 5.855 1.00 96.88 95 LEU A CA 1
ATOM 778 C C . LEU A 1 95 ? -2.472 3.940 5.793 1.00 96.88 95 LEU A C 1
ATOM 780 O O . LEU A 1 95 ? -1.883 4.267 6.831 1.00 96.88 95 LEU A O 1
ATOM 784 N N . ASP A 1 96 ? -2.232 4.497 4.609 1.00 97.69 96 ASP A N 1
ATOM 785 C CA . ASP A 1 96 ? -1.281 5.597 4.460 1.00 97.69 96 ASP A CA 1
ATOM 786 C C . ASP A 1 96 ? -1.804 6.865 5.130 1.00 97.69 96 ASP A C 1
ATOM 788 O O . ASP A 1 96 ? -1.022 7.716 5.527 1.00 97.69 96 ASP A O 1
ATOM 792 N N . GLY A 1 97 ? -3.108 7.019 5.309 1.00 97.12 97 GLY A N 1
ATOM 793 C CA . GLY A 1 97 ? -3.659 8.081 6.129 1.00 97.12 97 GLY A CA 1
ATOM 794 C C . GLY A 1 97 ? -5.118 7.842 6.463 1.00 97.12 97 GLY A C 1
ATOM 795 O O . GLY A 1 97 ? -5.878 7.314 5.657 1.00 97.12 97 GLY A O 1
ATOM 796 N N . TYR A 1 98 ? -5.523 8.280 7.647 1.00 97.31 98 TYR A N 1
ATOM 797 C CA . TYR A 1 98 ? -6.920 8.306 8.047 1.00 97.31 98 TYR A CA 1
ATOM 798 C C . TYR A 1 98 ? -7.273 9.669 8.632 1.00 97.31 98 TYR A C 1
ATOM 800 O O . TYR A 1 98 ? -6.600 10.167 9.540 1.00 97.31 98 TYR A O 1
ATOM 808 N N . ASN A 1 99 ? -8.327 10.281 8.097 1.00 97.44 99 ASN A N 1
ATOM 809 C CA . ASN A 1 99 ? -8.949 11.454 8.686 1.00 97.44 99 ASN A CA 1
ATOM 810 C C . ASN A 1 99 ? -10.142 10.995 9.523 1.00 97.44 99 ASN A C 1
ATOM 812 O O . ASN A 1 99 ? -11.215 10.723 8.990 1.00 97.44 99 ASN A O 1
ATOM 816 N N . GLN A 1 100 ? -9.961 10.935 10.841 1.00 94.75 100 GLN A N 1
ATOM 817 C CA . GLN A 1 100 ? -10.999 10.451 11.752 1.00 94.75 100 GLN A CA 1
ATOM 818 C C . GLN A 1 100 ? -12.263 11.318 11.742 1.00 94.75 100 GLN A C 1
ATOM 820 O O . GLN A 1 100 ? -13.362 10.787 11.863 1.00 94.75 100 GLN A O 1
ATOM 825 N N . LYS A 1 101 ? -12.119 12.640 11.593 1.00 95.94 101 LYS A N 1
ATOM 826 C CA . LYS A 1 101 ? -13.246 13.582 11.649 1.00 95.94 101 LYS A CA 1
ATOM 827 C C . LYS A 1 101 ? -14.247 13.342 10.518 1.00 95.94 101 LYS A C 1
ATOM 829 O O . LYS A 1 101 ? -15.447 13.379 10.754 1.00 95.94 101 LYS A O 1
ATOM 834 N N . ASN A 1 102 ? -13.739 13.111 9.312 1.00 96.00 102 ASN A N 1
ATOM 835 C CA . ASN A 1 102 ? -14.541 12.978 8.100 1.00 96.00 102 ASN A CA 1
ATOM 836 C C . ASN A 1 102 ? -14.657 11.521 7.628 1.00 96.00 102 ASN A C 1
ATOM 838 O O . ASN A 1 102 ? -15.260 11.281 6.590 1.00 96.00 102 ASN A O 1
ATOM 842 N N . GLN A 1 103 ? -14.044 10.575 8.348 1.00 93.69 103 GLN A N 1
ATOM 843 C CA . GLN A 1 103 ? -13.980 9.154 7.991 1.00 93.69 103 GLN A CA 1
ATOM 844 C C . GLN A 1 103 ? -13.406 8.913 6.583 1.00 93.69 103 GLN A C 1
ATOM 846 O O . GLN A 1 103 ? -13.884 8.072 5.830 1.00 93.69 103 GLN A O 1
ATOM 851 N N . ILE A 1 104 ? -12.362 9.666 6.217 1.00 95.50 104 ILE A N 1
ATOM 852 C CA . ILE A 1 104 ? -11.722 9.567 4.896 1.00 95.50 104 ILE A CA 1
ATOM 853 C C . ILE A 1 104 ? -10.457 8.718 5.000 1.00 95.50 104 ILE A C 1
ATOM 855 O O . ILE A 1 104 ? -9.571 9.006 5.811 1.00 95.50 104 ILE A O 1
ATOM 859 N N . VAL A 1 105 ? -10.353 7.717 4.129 1.00 95.81 105 VAL A N 1
ATOM 860 C CA . VAL A 1 105 ? -9.136 6.930 3.911 1.00 95.81 105 VAL A CA 1
ATOM 861 C C . VAL A 1 105 ? -8.277 7.595 2.839 1.00 95.81 105 VAL A C 1
ATOM 863 O O . VAL A 1 105 ? -8.776 8.039 1.806 1.00 95.81 105 VAL A O 1
ATOM 866 N N . LEU A 1 106 ? -6.973 7.649 3.087 1.00 96.75 106 LEU A N 1
ATOM 867 C CA . LEU A 1 106 ? -5.962 8.091 2.141 1.00 96.75 106 LEU A CA 1
ATOM 868 C C . LEU A 1 106 ? -5.029 6.917 1.828 1.00 96.75 106 LEU A C 1
ATOM 870 O O . LEU A 1 106 ? -4.417 6.353 2.733 1.00 96.75 106 LEU A O 1
ATOM 874 N N . GLU A 1 107 ? -4.914 6.595 0.543 1.00 96.94 107 GLU A N 1
ATOM 875 C CA . GLU A 1 107 ? -3.954 5.643 -0.019 1.00 96.94 107 GLU A CA 1
ATOM 876 C C . GLU A 1 107 ? -3.034 6.412 -0.975 1.00 96.94 107 GLU A C 1
ATOM 878 O O . GLU A 1 107 ? -3.503 7.132 -1.861 1.00 96.94 107 GLU A O 1
ATOM 883 N N . ILE A 1 108 ? -1.724 6.289 -0.791 1.00 97.50 108 ILE A N 1
ATOM 884 C CA . ILE A 1 108 ? -0.700 7.057 -1.492 1.00 97.50 108 ILE A CA 1
ATOM 885 C C . ILE A 1 108 ? 0.154 6.101 -2.308 1.00 97.50 108 ILE A C 1
ATOM 887 O O . ILE A 1 108 ? 0.761 5.163 -1.798 1.00 97.50 108 ILE A O 1
ATOM 891 N N . LYS A 1 109 ? 0.281 6.390 -3.601 1.00 95.88 109 LYS A N 1
ATOM 892 C CA . LYS A 1 109 ? 1.197 5.675 -4.486 1.00 95.88 109 LYS A CA 1
ATOM 893 C C . LYS A 1 109 ? 2.200 6.664 -5.057 1.00 95.88 109 LYS A C 1
ATOM 895 O O . LYS A 1 109 ? 1.819 7.680 -5.628 1.00 95.88 109 LYS A O 1
ATOM 900 N N . CYS A 1 110 ? 3.480 6.341 -4.898 1.00 96.56 110 CYS A N 1
ATOM 901 C CA . CYS A 1 110 ? 4.600 7.107 -5.439 1.00 96.56 110 CYS A CA 1
ATOM 902 C C . CYS A 1 110 ? 5.319 6.227 -6.474 1.00 96.56 110 CYS A C 1
ATOM 904 O O . CYS A 1 110 ? 6.189 5.439 -6.091 1.00 96.56 110 CYS A O 1
ATOM 906 N N . PRO A 1 111 ? 4.923 6.270 -7.761 1.00 94.88 111 PRO A N 1
ATOM 907 C CA . PRO A 1 111 ? 5.580 5.502 -8.811 1.00 94.88 111 PRO A CA 1
ATOM 908 C C . PRO A 1 111 ? 7.051 5.899 -8.936 1.00 94.88 111 PRO A C 1
ATOM 910 O O . PRO A 1 111 ? 7.372 7.078 -9.050 1.00 94.88 111 PRO A O 1
ATOM 913 N N . PHE A 1 112 ? 7.943 4.910 -8.946 1.00 95.62 112 PHE A N 1
ATOM 914 C CA . PHE A 1 112 ? 9.354 5.150 -9.235 1.00 95.62 112 PHE A CA 1
ATOM 915 C C . PHE A 1 112 ? 9.531 5.596 -10.693 1.00 95.62 112 PHE A C 1
ATOM 917 O O . PHE A 1 112 ? 8.963 4.985 -11.603 1.00 95.62 112 PHE A O 1
ATOM 924 N N . VAL A 1 113 ? 10.345 6.633 -10.887 1.00 93.56 113 VAL A N 1
ATOM 925 C CA . VAL A 1 113 ? 10.788 7.133 -12.192 1.00 93.56 113 VAL A CA 1
ATOM 926 C C . VAL A 1 113 ? 12.245 6.719 -12.373 1.00 93.56 113 VAL A C 1
ATOM 928 O O . VAL A 1 113 ? 13.075 7.025 -11.516 1.00 93.56 113 VAL A O 1
ATOM 931 N N . ASN A 1 114 ? 12.552 6.001 -13.452 1.00 92.06 114 ASN A N 1
ATOM 932 C CA . ASN A 1 114 ? 13.918 5.563 -13.740 1.00 92.06 114 ASN A CA 1
ATOM 933 C C . ASN A 1 114 ? 14.768 6.677 -14.383 1.00 92.06 114 ASN A C 1
ATOM 935 O O . ASN A 1 114 ? 14.286 7.772 -14.667 1.00 92.06 114 ASN A O 1
ATOM 939 N N . GLU A 1 115 ? 16.041 6.378 -14.639 1.00 93.38 115 GLU A N 1
ATOM 940 C CA . GLU A 1 115 ? 17.009 7.294 -15.264 1.00 93.38 115 GLU A CA 1
ATOM 941 C C . GLU A 1 115 ? 16.578 7.830 -16.640 1.00 93.38 115 GLU A C 1
ATOM 943 O O . GLU A 1 115 ? 16.910 8.958 -16.994 1.00 93.38 115 GLU A O 1
ATOM 948 N N . ASN A 1 116 ? 15.754 7.072 -17.369 1.00 93.94 116 ASN A N 1
ATOM 949 C CA . ASN A 1 116 ? 15.193 7.470 -18.661 1.00 93.94 116 ASN A CA 1
ATOM 950 C C . ASN A 1 116 ? 13.907 8.306 -18.527 1.00 93.94 116 ASN A C 1
ATOM 952 O O . ASN A 1 116 ? 13.199 8.503 -19.509 1.00 93.94 116 ASN A O 1
ATOM 956 N N . GLN A 1 117 ? 13.577 8.778 -17.320 1.00 89.56 117 GLN A N 1
ATOM 957 C CA . GLN A 1 117 ? 12.361 9.539 -17.007 1.00 89.56 117 GLN A CA 1
ATOM 958 C C . GLN A 1 117 ? 11.056 8.782 -17.298 1.00 89.56 117 GLN A C 1
ATOM 960 O O . GLN A 1 117 ? 10.024 9.379 -17.603 1.00 89.56 117 GLN A O 1
ATOM 965 N N . THR A 1 118 ? 11.079 7.455 -17.167 1.00 89.94 118 THR A N 1
ATOM 966 C CA . THR A 1 118 ? 9.904 6.603 -17.400 1.00 89.94 118 THR A CA 1
ATOM 967 C C . THR A 1 118 ? 9.425 5.935 -16.114 1.00 89.94 118 THR A C 1
ATOM 969 O O . THR A 1 118 ? 10.210 5.652 -15.205 1.00 89.94 118 THR A O 1
ATOM 972 N N . THR A 1 119 ? 8.116 5.695 -16.031 1.00 91.69 119 THR A N 1
ATOM 973 C CA . THR A 1 119 ? 7.477 4.937 -14.943 1.00 91.69 119 THR A CA 1
ATOM 974 C C . THR A 1 119 ? 7.156 3.515 -15.402 1.00 91.69 119 THR A C 1
ATOM 976 O O . THR A 1 119 ? 7.244 3.200 -16.586 1.00 91.69 119 THR A O 1
ATOM 979 N N . SER A 1 120 ? 6.794 2.629 -14.468 1.00 88.75 120 SER A N 1
ATOM 980 C CA . SER A 1 120 ? 6.279 1.301 -14.834 1.00 88.75 120 SER A CA 1
ATOM 981 C C . SER A 1 120 ? 5.038 1.421 -15.722 1.00 88.75 120 SER A C 1
ATOM 983 O O . SER A 1 120 ? 4.158 2.237 -15.434 1.00 88.75 120 SER A O 1
ATOM 985 N N . LYS A 1 121 ? 4.912 0.515 -16.702 1.00 89.25 121 LYS A N 1
ATOM 986 C CA . LYS A 1 121 ? 3.757 0.401 -17.605 1.00 89.25 121 LYS A CA 1
ATOM 987 C C . LYS A 1 121 ? 2.413 0.394 -16.882 1.00 89.25 121 LYS A C 1
ATOM 989 O O . LYS A 1 121 ? 1.415 0.883 -17.399 1.00 89.25 121 LYS A O 1
ATOM 994 N N . THR A 1 122 ? 2.388 -0.110 -15.650 1.00 89.19 122 THR A N 1
ATOM 995 C CA . THR A 1 122 ? 1.184 -0.121 -14.821 1.00 89.19 122 THR A CA 1
ATOM 996 C C . THR A 1 122 ? 0.580 1.266 -14.582 1.00 89.19 122 THR A C 1
ATOM 9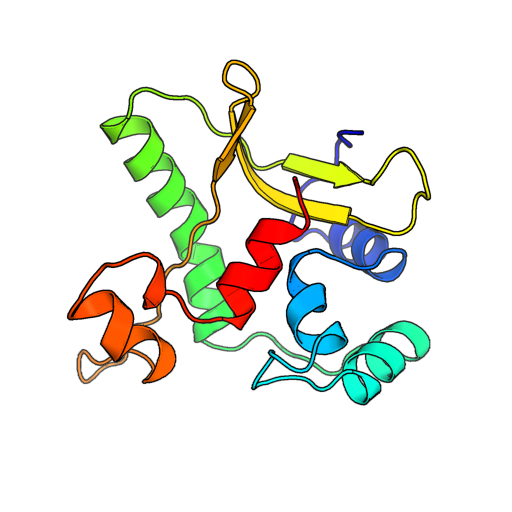98 O O . THR A 1 122 ? -0.623 1.374 -14.366 1.00 89.19 122 THR A O 1
ATOM 1001 N N . TRP A 1 123 ? 1.395 2.321 -14.605 1.00 91.94 123 TRP A N 1
ATOM 1002 C CA . TRP A 1 123 ? 0.962 3.690 -14.332 1.00 91.94 123 TRP A CA 1
ATOM 1003 C C . TRP A 1 123 ? 0.668 4.507 -15.591 1.00 91.94 123 TRP A C 1
ATOM 1005 O O . TRP A 1 123 ? 0.022 5.545 -15.476 1.00 91.94 123 TRP A O 1
ATOM 1015 N N . GLU A 1 124 ? 1.080 4.050 -16.778 1.00 91.25 124 GLU A N 1
ATOM 1016 C CA . GLU A 1 124 ? 0.967 4.805 -18.037 1.00 91.25 124 GLU A CA 1
ATOM 1017 C C . GLU A 1 124 ? -0.466 5.281 -18.314 1.00 91.25 124 GLU A C 1
ATOM 1019 O O . GLU A 1 124 ? -0.697 6.466 -18.568 1.00 91.25 124 GLU A O 1
ATOM 1024 N N . THR A 1 125 ? -1.450 4.380 -18.221 1.00 93.25 125 THR A N 1
ATOM 1025 C CA . THR A 1 125 ? -2.857 4.709 -18.503 1.00 93.25 125 THR A CA 1
ATOM 1026 C C . THR A 1 125 ? -3.423 5.710 -17.495 1.00 93.25 125 THR A C 1
ATOM 1028 O O . THR A 1 125 ? -4.067 6.677 -17.888 1.00 93.25 125 THR A O 1
ATOM 1031 N N . PHE A 1 126 ? -3.156 5.526 -16.199 1.00 94.81 126 PHE A N 1
ATOM 1032 C CA . PHE A 1 126 ? -3.642 6.449 -15.170 1.00 94.81 126 PHE A CA 1
ATOM 1033 C C . PHE A 1 126 ? -2.981 7.829 -15.273 1.00 94.81 126 PHE A C 1
ATOM 1035 O O . PHE A 1 126 ? -3.661 8.843 -15.161 1.00 94.81 126 PHE A O 1
ATOM 1042 N N . LEU A 1 127 ? -1.665 7.885 -15.499 1.00 92.69 127 LEU A N 1
ATOM 1043 C CA . LEU A 1 127 ? -0.928 9.150 -15.565 1.00 92.69 127 LEU A CA 1
ATOM 1044 C C . LEU A 1 127 ? -1.259 9.960 -16.824 1.00 92.69 127 LEU A C 1
ATOM 1046 O O . LEU A 1 127 ? -1.255 11.187 -16.766 1.00 92.69 127 LEU A O 1
ATOM 1050 N N . SER A 1 128 ? -1.567 9.297 -17.941 1.00 93.69 128 SER A N 1
ATOM 1051 C CA . SER A 1 128 ? -2.030 9.972 -19.162 1.00 93.69 128 SER A CA 1
ATOM 1052 C C . SER A 1 128 ? -3.505 10.382 -19.093 1.00 93.69 128 SER A C 1
ATOM 1054 O O . SER A 1 128 ? -3.884 11.399 -19.671 1.00 93.69 128 SER A O 1
ATOM 1056 N N . GLN A 1 129 ? -4.341 9.612 -18.390 1.00 95.19 129 GLN A N 1
ATOM 1057 C CA . GLN A 1 129 ? -5.784 9.830 -18.277 1.00 95.19 129 GLN A CA 1
ATOM 1058 C C . GLN A 1 129 ? -6.253 9.531 -16.839 1.00 95.19 129 GLN A C 1
ATOM 1060 O O . GLN A 1 129 ? -6.691 8.408 -16.557 1.00 95.19 129 GLN A O 1
ATOM 1065 N N . PRO A 1 130 ? -6.182 10.507 -15.913 1.00 93.69 130 PRO A N 1
ATOM 1066 C CA . PRO A 1 130 ? -6.417 10.293 -14.484 1.00 93.69 130 PRO A CA 1
ATOM 1067 C C . PRO A 1 130 ? -7.912 10.176 -14.154 1.00 93.69 130 PRO A C 1
ATOM 1069 O O . PRO A 1 130 ? -8.527 11.064 -13.565 1.00 93.69 130 PRO A O 1
ATOM 1072 N N . HIS A 1 131 ? -8.496 9.039 -14.524 1.00 93.31 131 HIS A N 1
ATOM 1073 C CA . HIS A 1 131 ? -9.866 8.649 -14.211 1.00 93.31 131 HIS A CA 1
ATOM 1074 C C . HIS A 1 131 ? -9.884 7.429 -13.289 1.00 93.31 131 HIS A C 1
ATOM 1076 O O . HIS A 1 131 ? -8.996 6.578 -13.345 1.00 93.31 131 HIS A O 1
ATOM 1082 N N . SER A 1 132 ? -10.927 7.307 -12.465 1.00 89.31 132 SER A N 1
ATOM 1083 C CA . SER A 1 132 ? -11.104 6.184 -11.531 1.00 89.31 132 SER A CA 1
ATOM 1084 C C . SER A 1 132 ? -11.052 4.818 -12.224 1.00 89.31 132 SER A C 1
ATOM 1086 O O . SER A 1 132 ? -10.448 3.889 -11.698 1.00 89.31 132 SER A O 1
ATOM 1088 N N . ASN A 1 133 ? -11.606 4.715 -13.435 1.00 92.69 133 ASN A N 1
ATOM 1089 C CA . ASN A 1 133 ? -11.597 3.486 -14.237 1.00 92.69 133 ASN A CA 1
ATOM 1090 C C . ASN A 1 133 ? -10.196 3.079 -14.725 1.00 92.69 133 ASN A C 1
ATOM 1092 O O . ASN A 1 133 ? -9.997 1.926 -15.102 1.00 92.69 133 ASN A O 1
ATOM 1096 N N . ASN A 1 134 ? -9.235 4.008 -14.702 1.00 94.69 134 ASN A N 1
ATOM 1097 C CA . ASN A 1 134 ? -7.853 3.783 -15.120 1.00 94.69 134 ASN A CA 1
ATOM 1098 C C . ASN A 1 134 ? -6.919 3.479 -13.940 1.00 94.69 134 ASN A C 1
ATOM 1100 O O . ASN A 1 134 ? -5.731 3.243 -14.150 1.00 94.69 134 ASN A O 1
ATOM 1104 N N . ILE A 1 135 ? -7.428 3.467 -12.701 1.00 94.38 135 ILE A N 1
ATOM 1105 C CA . ILE A 1 135 ? -6.656 3.013 -11.540 1.00 94.38 135 ILE A CA 1
ATOM 1106 C C . ILE A 1 135 ? -6.341 1.520 -11.724 1.00 94.38 135 ILE A C 1
ATOM 1108 O O . ILE A 1 135 ? -7.256 0.737 -12.000 1.00 94.38 135 ILE A O 1
ATOM 1112 N N . PRO A 1 136 ? -5.080 1.080 -11.538 1.00 94.81 136 PRO A N 1
ATOM 1113 C CA . PRO A 1 136 ? -4.746 -0.336 -11.621 1.00 94.81 136 PRO A CA 1
ATOM 1114 C C . PRO A 1 136 ? -5.633 -1.176 -10.695 1.00 94.81 136 PRO A C 1
ATOM 1116 O O . PRO A 1 136 ? -5.726 -0.908 -9.494 1.00 94.81 136 PRO A O 1
ATOM 1119 N N . ARG A 1 137 ? -6.288 -2.205 -11.248 1.00 94.06 137 ARG A N 1
ATOM 1120 C CA . ARG A 1 137 ? -7.359 -2.952 -10.559 1.00 94.06 137 ARG A CA 1
ATOM 1121 C C . ARG A 1 137 ? -6.940 -3.544 -9.216 1.00 94.06 137 ARG A C 1
ATOM 1123 O O . ARG A 1 137 ? -7.744 -3.583 -8.293 1.00 94.06 137 ARG A O 1
ATOM 1130 N N . TYR A 1 138 ? -5.686 -3.961 -9.081 1.00 94.75 138 TYR A N 1
ATOM 1131 C CA . TYR A 1 138 ? -5.165 -4.493 -7.825 1.00 94.75 138 TYR A CA 1
ATOM 1132 C C . TYR A 1 138 ? -5.041 -3.421 -6.724 1.00 94.75 138 TYR A C 1
ATOM 1134 O O . TYR A 1 138 ? -5.240 -3.731 -5.552 1.00 94.75 138 TYR A O 1
ATOM 1142 N N . TYR A 1 139 ? -4.801 -2.151 -7.072 1.00 94.62 139 TYR A N 1
ATOM 1143 C CA . TYR A 1 139 ? -4.891 -1.046 -6.109 1.00 94.62 139 TYR A CA 1
ATOM 1144 C C . TYR A 1 139 ? -6.335 -0.654 -5.818 1.00 94.62 139 TYR A C 1
ATOM 1146 O O . TYR A 1 139 ? -6.652 -0.337 -4.676 1.00 94.62 139 TYR A O 1
ATOM 1154 N N . TRP A 1 140 ? -7.224 -0.722 -6.812 1.00 93.56 140 TRP A N 1
ATOM 1155 C CA . TRP A 1 140 ? -8.652 -0.528 -6.566 1.00 93.56 140 TRP A CA 1
ATOM 1156 C C . TRP A 1 140 ? -9.178 -1.554 -5.551 1.00 93.56 140 TRP A C 1
ATOM 1158 O O . TRP A 1 140 ? -9.775 -1.162 -4.551 1.00 93.56 140 TRP A O 1
ATOM 1168 N N . ALA A 1 141 ? -8.856 -2.840 -5.739 1.00 94.19 141 ALA A N 1
ATOM 1169 C CA . ALA A 1 141 ? -9.209 -3.918 -4.814 1.00 94.19 141 ALA A CA 1
ATOM 1170 C C . ALA A 1 141 ? -8.644 -3.691 -3.402 1.00 94.19 141 ALA A C 1
ATOM 1172 O O . ALA A 1 141 ? -9.343 -3.918 -2.417 1.00 94.19 141 ALA A O 1
ATOM 1173 N N . GLN A 1 142 ? -7.409 -3.184 -3.293 1.00 95.06 142 GLN A N 1
ATOM 1174 C CA . GLN A 1 142 ? -6.808 -2.832 -2.005 1.00 95.06 142 GLN A CA 1
ATOM 1175 C C . GLN A 1 142 ? -7.646 -1.794 -1.241 1.00 95.06 142 GLN A C 1
ATOM 1177 O O . GLN A 1 142 ? -7.814 -1.931 -0.032 1.00 95.06 142 GLN A O 1
ATOM 1182 N N . VAL A 1 143 ? -8.181 -0.777 -1.924 1.00 93.38 143 VAL A N 1
ATOM 1183 C CA . VAL A 1 143 ? -8.960 0.311 -1.301 1.00 93.38 143 VAL A CA 1
ATOM 1184 C C . VAL A 1 143 ? -10.394 -0.113 -0.951 1.00 93.38 143 VAL A C 1
ATOM 1186 O O . VAL A 1 143 ? -11.026 0.539 -0.130 1.00 93.38 143 VAL A O 1
ATOM 1189 N N . GLN A 1 144 ? -10.902 -1.222 -1.501 1.00 90.12 144 GLN A N 1
ATOM 1190 C CA . GLN A 1 144 ? -12.220 -1.763 -1.127 1.00 90.12 144 GLN A CA 1
ATOM 1191 C C . GLN A 1 144 ? -12.207 -2.572 0.183 1.00 90.12 144 GLN A C 1
ATOM 1193 O O . GLN A 1 144 ? -13.260 -2.921 0.691 1.00 90.12 144 GLN A O 1
ATOM 1198 N N . CYS A 1 145 ? -11.037 -2.916 0.726 1.00 83.31 145 CYS A N 1
ATOM 1199 C CA . CYS A 1 145 ? -10.935 -3.701 1.962 1.00 83.31 145 CYS A CA 1
ATOM 1200 C C . CYS A 1 145 ? -11.130 -2.899 3.264 1.00 83.31 145 CYS A C 1
ATOM 1202 O O . CYS A 1 145 ? -11.642 -3.473 4.221 1.00 83.31 145 CYS A O 1
ATOM 1204 N N . PRO A 1 146 ? -10.659 -1.639 3.382 1.00 68.88 146 PRO A N 1
ATOM 1205 C CA . PRO A 1 146 ? -10.774 -0.871 4.622 1.00 68.88 146 PRO A CA 1
ATOM 1206 C C . PRO A 1 146 ? -12.143 -0.224 4.872 1.00 68.88 146 PRO A C 1
ATOM 1208 O O . PRO A 1 146 ? -12.267 0.479 5.876 1.00 68.88 146 PRO A O 1
ATOM 1211 N N . VAL A 1 147 ? -13.099 -0.387 3.951 1.00 55.06 147 VAL A N 1
ATOM 1212 C CA . VAL A 1 147 ? -14.463 0.171 4.015 1.00 55.06 147 VAL A CA 1
ATOM 1213 C C . VAL A 1 147 ? -15.456 -0.802 4.625 1.00 55.06 147 VAL A C 1
ATOM 1215 O O . VAL A 1 147 ? -15.321 -2.019 4.379 1.00 55.06 147 VAL A O 1
#

Sequence (147 aa):
MQIKLSQRTKLWHQHRKKYINASEIASITGLDPFRSMEQLVHDKLFGTTFTANQYTLHGQKMEPIARQFFITKTKLSFLDTIFVDDQVKLFSASLDGYNQKNQIVLEIKCPFVNENQTTSKTWETFLSQPHSNNIPRYYWAQVQCPV

Organism: NCBI:txid69896

InterPro domains:
  IPR011335 Restriction endonuclease type II-like [SSF52980] (3-145)
  IPR011604 PD-(D/E)XK endonuclease-like domain superfamily [G3DSA:3.90.320.10] (5-146)
  IPR017482 Lambda-type exonuclease [TIGR03033] (5-145)
  IPR019080 YqaJ viral recombinase [PF09588] (12-144)
  IPR051703 NF-kappa-B Signaling Regulator [PTHR46609] (4-145)

Secondary structure (DSSP, 8-state):
-EE---TTSHHHHHHHHTSEEGGGHHHHTT--SS--HHHHHHHHHH-------HHHHHHHHHHHHHHHHHHHHH----EEEEEE-SSSS-EEEEEEEEETTTTEEE--------TTS---HHHHHHHHS--GGGS-HHHHHHHTS--

pLDDT: mean 94.32, std 4.78, range [55.06, 98.38]

Radius of gyration: 15.8 Å; chains: 1; bounding box: 34×42×37 Å

Foldseek 3Di:
DWDDDDPPDPVNVVVCLQACELLCLCQVVVLDPPHHVVRVVCCSPPNDPDDDDPQNVQFVVCLVVVQVVVCVVVVADWDFIKDADPPPRHYIYGFSTARPVVRDTDHDHDFDQDPVRDGPPLCVQCVVPVDPVSHRVSVVSSVVRVD